Protein AF-A0A1K0JI24-F1 (afdb_monomer_lite)

Structure (mmCIF, N/CA/C/O backbone):
data_AF-A0A1K0JI24-F1
#
_entry.id   AF-A0A1K0JI24-F1
#
loop_
_atom_site.group_PDB
_atom_site.id
_atom_site.type_symbol
_atom_site.label_atom_id
_atom_site.label_alt_id
_atom_site.label_comp_id
_atom_site.label_asym_id
_atom_site.label_entity_id
_atom_site.label_seq_id
_atom_site.pdbx_PDB_ins_code
_atom_site.Cartn_x
_atom_site.Cartn_y
_atom_site.Cartn_z
_atom_site.occupancy
_atom_site.B_iso_or_equiv
_atom_site.auth_seq_id
_atom_site.auth_comp_id
_atom_site.auth_asym_id
_atom_site.auth_atom_id
_atom_site.pdbx_PDB_model_num
ATOM 1 N N . MET A 1 1 ? -5.108 -10.649 -10.078 1.00 51.78 1 MET A N 1
ATOM 2 C CA . MET A 1 1 ? -4.970 -9.473 -9.191 1.00 51.78 1 MET A CA 1
ATOM 3 C C . MET A 1 1 ? -5.661 -9.829 -7.886 1.00 51.78 1 MET A C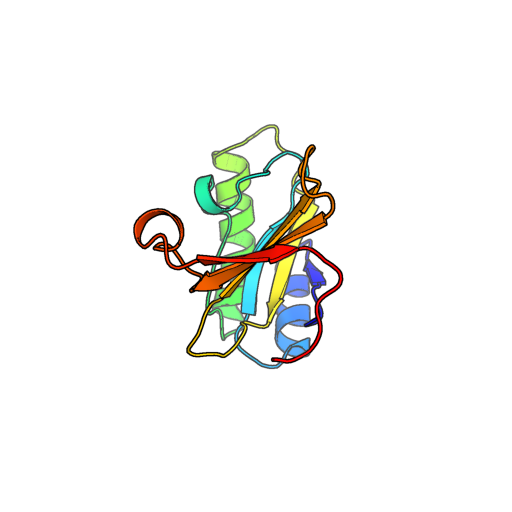 1
ATOM 5 O O . MET A 1 1 ? -6.774 -10.335 -7.959 1.00 51.78 1 MET A O 1
ATOM 9 N N . ALA A 1 2 ? -5.004 -9.686 -6.733 1.00 59.34 2 ALA A N 1
ATOM 10 C CA . ALA A 1 2 ? -5.661 -9.965 -5.455 1.00 59.34 2 ALA A CA 1
ATOM 11 C C . ALA A 1 2 ? -6.853 -8.997 -5.285 1.00 59.34 2 ALA A C 1
ATOM 13 O O . ALA A 1 2 ? -6.681 -7.813 -5.593 1.00 59.34 2 ALA A O 1
ATOM 14 N N . PRO A 1 3 ? -8.044 -9.471 -4.880 1.00 78.75 3 PRO A N 1
ATOM 15 C CA . PRO A 1 3 ? -9.230 -8.626 -4.803 1.00 78.75 3 PRO A CA 1
ATOM 16 C C . PRO A 1 3 ? -8.999 -7.464 -3.829 1.00 78.75 3 PRO A C 1
ATOM 18 O O . PRO A 1 3 ? -8.487 -7.655 -2.729 1.00 78.75 3 PRO A O 1
ATOM 21 N N . VAL A 1 4 ? -9.348 -6.257 -4.269 1.00 91.69 4 VAL A N 1
ATOM 22 C CA . VAL A 1 4 ? -9.302 -5.011 -3.491 1.00 91.69 4 VAL A CA 1
ATOM 23 C C . VAL A 1 4 ? -10.725 -4.575 -3.170 1.00 91.69 4 VAL A C 1
ATOM 25 O O . VAL A 1 4 ? -11.606 -4.699 -4.019 1.00 91.69 4 VAL A O 1
ATOM 28 N N . ALA A 1 5 ? -10.946 -4.052 -1.965 1.00 96.69 5 ALA A N 1
ATOM 29 C CA . ALA A 1 5 ? -12.241 -3.526 -1.538 1.00 96.69 5 ALA A CA 1
ATOM 30 C C . ALA A 1 5 ? -12.091 -2.110 -0.973 1.00 96.69 5 ALA A C 1
ATOM 32 O O . ALA A 1 5 ? -11.174 -1.854 -0.195 1.00 96.69 5 ALA A O 1
ATOM 33 N N . LEU A 1 6 ? -12.995 -1.202 -1.343 1.00 97.94 6 LEU A N 1
ATOM 34 C CA . LEU A 1 6 ? -13.109 0.119 -0.724 1.00 97.94 6 LEU A CA 1
ATOM 35 C C . LEU A 1 6 ? -14.032 0.024 0.494 1.00 97.94 6 LEU A C 1
ATOM 37 O O . LEU A 1 6 ? -15.174 -0.408 0.360 1.00 97.94 6 LEU A O 1
ATOM 41 N N . ALA A 1 7 ? -1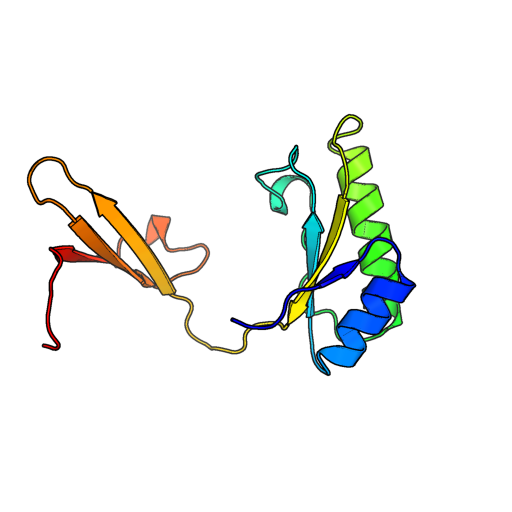3.545 0.463 1.650 1.00 98.25 7 ALA A N 1
ATOM 42 C CA . ALA A 1 7 ? -14.320 0.606 2.874 1.00 98.25 7 ALA A CA 1
ATOM 43 C C . ALA A 1 7 ? -14.514 2.088 3.210 1.00 98.25 7 ALA A C 1
ATOM 45 O O . ALA A 1 7 ? -13.561 2.867 3.184 1.00 98.25 7 ALA A O 1
ATOM 46 N N . ARG A 1 8 ? -15.740 2.472 3.566 1.00 98.25 8 ARG A N 1
ATOM 47 C CA . ARG A 1 8 ? -16.134 3.829 3.978 1.00 98.25 8 ARG A CA 1
ATOM 48 C C . ARG A 1 8 ? -16.248 3.984 5.492 1.00 98.25 8 ARG A C 1
ATOM 50 O O . ARG A 1 8 ? -16.332 5.106 5.983 1.00 98.25 8 ARG A O 1
ATOM 57 N N . HIS A 1 9 ? -16.227 2.881 6.237 1.00 98.12 9 HIS A N 1
ATOM 58 C CA . HIS A 1 9 ? -16.162 2.866 7.699 1.00 98.12 9 HIS A CA 1
ATOM 59 C C . HIS A 1 9 ? -15.468 1.601 8.231 1.00 98.12 9 HIS A C 1
ATOM 61 O O . HIS A 1 9 ? -15.190 0.656 7.492 1.00 98.12 9 HIS A O 1
ATOM 67 N N . GLY A 1 10 ? -15.194 1.575 9.541 1.00 97.88 10 GLY A N 1
ATOM 68 C CA . GLY A 1 10 ? -14.440 0.495 10.189 1.00 97.88 10 GLY A CA 1
ATOM 69 C C . GLY A 1 10 ? -15.058 -0.899 10.024 1.00 97.88 10 GLY A C 1
ATOM 70 O O . GLY A 1 10 ? -14.326 -1.850 9.771 1.00 97.88 10 GLY A O 1
ATOM 71 N N . ASP A 1 11 ? -16.387 -1.037 10.111 1.00 98.25 11 ASP A N 1
ATOM 72 C CA . ASP A 1 11 ? -17.052 -2.340 9.915 1.00 98.25 11 ASP A CA 1
ATOM 73 C C . ASP A 1 11 ? -16.922 -2.881 8.490 1.00 98.25 11 ASP A C 1
ATOM 75 O O . ASP A 1 11 ? -16.684 -4.075 8.318 1.00 98.25 11 ASP A O 1
ATOM 79 N N . GLU A 1 12 ? -17.015 -2.021 7.470 1.00 98.44 12 GLU A N 1
ATOM 80 C CA . GLU A 1 12 ? -16.759 -2.422 6.081 1.00 98.44 12 GLU A CA 1
ATOM 81 C C . GLU A 1 12 ? -15.309 -2.895 5.908 1.00 98.44 12 GLU A C 1
ATOM 83 O O . GLU A 1 12 ? -15.063 -3.904 5.246 1.00 98.44 12 GLU A O 1
ATOM 88 N N . ALA A 1 13 ? -14.349 -2.227 6.560 1.00 98.31 13 ALA A N 1
ATOM 89 C CA . ALA A 1 13 ? -12.946 -2.631 6.509 1.00 98.31 13 ALA A CA 1
ATOM 90 C C . ALA A 1 13 ? -12.720 -4.007 7.159 1.00 98.31 13 ALA A C 1
ATOM 92 O O . ALA A 1 13 ? -12.010 -4.850 6.608 1.00 98.31 13 ALA A O 1
ATOM 93 N N . VAL A 1 14 ? -13.364 -4.263 8.303 1.00 98.44 14 VAL A N 1
ATOM 94 C CA . VAL A 1 14 ? -13.325 -5.563 8.990 1.00 98.44 14 VAL A CA 1
ATOM 95 C C . VAL A 1 14 ? -13.989 -6.654 8.149 1.00 98.44 14 VAL A C 1
ATOM 97 O O . VAL A 1 14 ? -13.443 -7.751 8.037 1.00 98.44 14 VAL A O 1
ATOM 100 N N . ALA A 1 15 ? -15.137 -6.371 7.530 1.00 97.88 15 ALA A N 1
ATOM 101 C CA . ALA A 1 15 ? -15.819 -7.319 6.652 1.00 97.88 15 ALA A CA 1
ATOM 102 C C . ALA A 1 15 ? -14.948 -7.693 5.441 1.00 97.88 15 ALA A C 1
ATOM 104 O O . ALA A 1 15 ? -14.799 -8.877 5.134 1.00 97.88 15 ALA A O 1
ATOM 105 N N . ALA A 1 16 ? -14.308 -6.705 4.809 1.00 97.38 16 ALA A N 1
ATOM 106 C CA . ALA A 1 16 ? -13.367 -6.931 3.718 1.00 97.38 16 ALA A CA 1
ATOM 107 C C . ALA A 1 16 ? -12.149 -7.756 4.166 1.00 97.38 16 ALA A C 1
ATOM 109 O O . ALA A 1 16 ? -11.768 -8.706 3.486 1.00 97.38 16 ALA A O 1
ATOM 110 N N . TRP A 1 17 ? -11.567 -7.454 5.331 1.00 97.44 17 TRP A N 1
ATOM 111 C CA . TRP A 1 17 ? -10.463 -8.237 5.894 1.00 97.44 17 TRP A CA 1
ATOM 112 C C . TRP A 1 17 ? -10.853 -9.702 6.153 1.00 97.44 17 TRP A C 1
ATOM 114 O O . TRP A 1 17 ? -10.122 -10.613 5.760 1.00 97.44 17 TRP A O 1
ATOM 124 N N . ARG A 1 18 ? -12.031 -9.950 6.740 1.00 96.88 18 ARG A N 1
ATOM 125 C CA . ARG A 1 18 ? -12.545 -11.314 6.954 1.00 96.88 18 ARG A CA 1
ATOM 126 C C . ARG A 1 18 ? -12.731 -12.071 5.638 1.00 96.88 18 ARG A C 1
ATOM 128 O O . ARG A 1 18 ? -12.414 -13.253 5.584 1.00 96.88 18 ARG A O 1
ATOM 135 N N . ALA A 1 19 ? -13.195 -11.395 4.585 1.00 95.88 19 ALA A N 1
ATOM 136 C CA . ALA A 1 19 ? -13.331 -11.989 3.255 1.00 95.88 19 ALA A CA 1
ATOM 137 C C . ALA A 1 19 ? -11.975 -12.339 2.614 1.00 95.88 19 ALA A C 1
ATOM 139 O O . ALA A 1 19 ? -11.891 -13.298 1.851 1.00 95.88 19 ALA A O 1
ATOM 140 N N . VAL A 1 20 ? -10.912 -11.593 2.937 1.00 94.44 20 VAL A N 1
ATOM 141 C CA . VAL A 1 20 ? -9.538 -11.924 2.526 1.00 94.44 20 VAL A CA 1
ATOM 142 C C . VAL A 1 20 ? -9.003 -13.156 3.266 1.00 94.44 20 VAL A C 1
ATOM 144 O O . VAL A 1 20 ? -8.301 -13.964 2.662 1.00 94.44 20 VAL A O 1
ATOM 147 N N . GLY A 1 21 ? -9.313 -13.308 4.557 1.00 93.56 21 GLY A N 1
ATOM 148 C CA . GLY A 1 21 ? -8.905 -14.476 5.349 1.00 93.56 21 GLY A CA 1
ATOM 149 C C . GLY A 1 21 ? -7.415 -14.514 5.721 1.00 93.56 21 GLY A C 1
ATOM 150 O O . GLY A 1 21 ? -6.880 -15.579 6.017 1.00 93.56 21 GLY A O 1
ATOM 151 N N . GLY A 1 22 ? -6.728 -13.369 5.705 1.00 93.38 22 GLY A N 1
ATOM 152 C CA . GLY A 1 22 ? -5.297 -13.271 6.003 1.00 93.38 22 GLY A CA 1
ATOM 153 C C . GLY A 1 22 ? -4.839 -11.833 6.266 1.00 93.38 22 GLY A C 1
ATOM 154 O O . GLY A 1 22 ? -5.675 -10.931 6.360 1.00 93.38 22 GLY A O 1
ATOM 155 N N . PRO A 1 23 ? -3.521 -11.591 6.403 1.00 95.62 23 PRO A N 1
ATOM 156 C CA . PRO A 1 23 ? -2.992 -10.251 6.622 1.00 95.62 23 PRO A CA 1
ATOM 157 C C . PRO A 1 23 ? -3.331 -9.304 5.468 1.00 95.62 23 PRO A C 1
ATOM 159 O O . PRO A 1 23 ? -3.208 -9.666 4.295 1.00 95.62 23 PRO A O 1
ATOM 162 N N . VAL A 1 24 ? -3.702 -8.070 5.799 1.00 97.25 24 VAL A N 1
ATOM 163 C CA . VAL A 1 24 ? -4.056 -7.025 4.831 1.00 97.25 24 VAL A CA 1
ATOM 164 C C . VAL A 1 24 ? -3.183 -5.785 4.978 1.00 97.25 24 VAL A C 1
ATOM 166 O O . VAL A 1 24 ? -2.535 -5.548 6.000 1.00 97.25 24 VAL A O 1
ATOM 169 N N . VAL A 1 25 ? -3.175 -4.989 3.917 1.00 97.25 25 VAL A N 1
ATOM 170 C CA . VAL A 1 25 ? -2.749 -3.595 3.912 1.00 97.25 25 VAL A CA 1
ATOM 171 C C . VAL A 1 25 ? -3.988 -2.709 3.819 1.00 97.25 25 VAL A C 1
ATOM 173 O O . VAL A 1 25 ? -4.920 -3.006 3.069 1.00 97.25 25 VAL A O 1
ATOM 176 N N . LEU A 1 26 ? -3.973 -1.613 4.571 1.00 98.19 26 LEU A N 1
ATOM 177 C CA . LEU A 1 26 ? -4.937 -0.527 4.468 1.00 98.19 26 LEU A CA 1
ATOM 178 C C . LEU A 1 26 ? -4.268 0.678 3.805 1.00 98.19 26 LEU A C 1
ATOM 180 O O . LEU A 1 26 ? -3.162 1.062 4.195 1.00 98.19 26 LEU A O 1
ATOM 184 N N . LYS A 1 27 ? -4.917 1.274 2.803 1.00 98.06 27 LYS A N 1
ATOM 185 C CA . LYS A 1 27 ? -4.407 2.445 2.070 1.00 98.06 27 LYS A CA 1
ATOM 186 C C . LYS A 1 27 ? -5.500 3.499 1.961 1.00 98.06 27 LYS A C 1
ATOM 188 O O . LYS A 1 27 ? -6.611 3.158 1.577 1.00 98.06 27 LYS A O 1
ATOM 193 N N . ILE A 1 28 ? -5.201 4.757 2.270 1.00 98.06 28 ILE A N 1
ATOM 194 C CA . ILE A 1 28 ? -6.147 5.858 2.061 1.00 98.06 28 ILE A CA 1
ATOM 195 C C . ILE A 1 28 ? -6.514 5.954 0.576 1.00 98.06 28 ILE A C 1
ATOM 197 O O . ILE A 1 28 ? -5.628 5.868 -0.279 1.00 98.06 28 ILE A O 1
ATOM 201 N N . GLU A 1 29 ? -7.801 6.135 0.284 1.00 97.62 29 GLU A N 1
ATOM 202 C CA . GLU A 1 29 ? -8.298 6.406 -1.063 1.00 97.62 29 GLU A CA 1
ATOM 203 C C . GLU A 1 29 ? -8.772 7.853 -1.166 1.00 97.62 29 GLU A C 1
ATOM 205 O O . GLU A 1 29 ? -9.644 8.303 -0.417 1.00 97.62 29 GLU A O 1
ATOM 210 N N . SER A 1 30 ? -8.149 8.598 -2.074 1.00 97.25 30 SER A N 1
ATOM 211 C CA . SER A 1 30 ? -8.483 9.991 -2.336 1.00 97.25 30 SER A CA 1
ATOM 212 C C . SER A 1 30 ? -7.912 10.418 -3.689 1.00 97.25 30 SER A C 1
ATOM 214 O O . SER A 1 30 ? -6.705 10.256 -3.907 1.00 97.25 30 SER A O 1
ATOM 216 N N . PRO A 1 31 ? -8.719 11.047 -4.562 1.00 95.62 31 PRO A N 1
ATOM 217 C CA . PRO A 1 31 ? -8.224 11.642 -5.802 1.00 95.62 31 PRO A CA 1
ATOM 218 C C . PRO A 1 31 ? -7.253 12.812 -5.568 1.00 95.62 31 PRO A C 1
ATOM 220 O O . PRO A 1 31 ? -6.496 13.158 -6.470 1.00 95.62 31 PRO A O 1
ATOM 223 N N . ASP A 1 32 ? -7.247 13.417 -4.374 1.00 96.19 32 ASP A N 1
ATOM 224 C CA . ASP A 1 32 ? -6.413 14.584 -4.051 1.00 96.19 32 ASP A CA 1
ATOM 225 C C . ASP A 1 32 ? -5.085 14.207 -3.352 1.00 96.19 32 ASP A C 1
ATOM 227 O O . ASP A 1 32 ? -4.249 15.081 -3.079 1.00 96.19 32 ASP A O 1
ATOM 231 N N . ILE A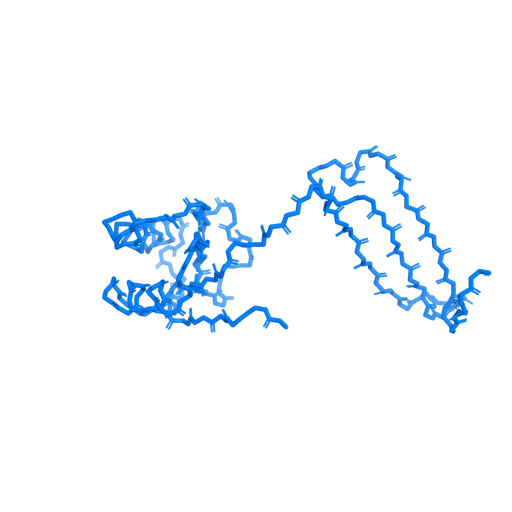 1 33 ? -4.876 12.913 -3.060 1.00 93.94 33 ILE A N 1
ATOM 232 C CA . ILE A 1 33 ? -3.691 12.366 -2.378 1.00 93.94 33 ILE A CA 1
ATOM 233 C C . ILE A 1 33 ? -3.012 11.314 -3.271 1.00 93.94 33 ILE A C 1
ATOM 235 O O . ILE A 1 33 ? -3.222 10.105 -3.145 1.00 93.94 33 ILE A O 1
ATOM 239 N N . THR A 1 34 ? -2.127 11.779 -4.154 1.00 90.81 34 THR A N 1
ATOM 240 C CA . THR A 1 34 ? -1.343 10.907 -5.045 1.00 90.81 34 THR A CA 1
ATOM 241 C C . THR A 1 34 ? -0.295 10.096 -4.272 1.00 90.81 34 THR A C 1
ATOM 243 O O . THR A 1 34 ? -0.228 8.871 -4.401 1.00 90.81 34 THR A O 1
ATOM 246 N N . HIS A 1 35 ? 0.482 10.754 -3.405 1.00 89.50 35 HIS A N 1
ATOM 247 C CA . HIS A 1 35 ? 1.561 10.141 -2.622 1.00 89.50 35 HIS A CA 1
ATOM 248 C C . HIS A 1 35 ? 1.083 9.729 -1.222 1.00 89.50 35 HIS A C 1
ATOM 250 O O . HIS A 1 35 ? 1.353 10.377 -0.214 1.00 89.50 35 HIS A O 1
ATOM 256 N N . LYS A 1 36 ? 0.360 8.606 -1.152 1.00 91.44 36 LYS A N 1
ATOM 257 C CA . LYS A 1 36 ? -0.270 8.085 0.080 1.00 91.44 36 LYS A CA 1
ATOM 258 C C . LYS A 1 36 ? 0.702 7.935 1.260 1.00 91.44 36 LYS A C 1
ATOM 260 O O . LYS A 1 36 ? 0.326 8.193 2.399 1.00 91.44 36 LYS A O 1
ATOM 265 N N . THR A 1 37 ? 1.943 7.519 1.008 1.00 90.06 37 THR A N 1
ATOM 266 C CA . THR A 1 37 ? 2.954 7.315 2.060 1.00 90.06 37 THR A CA 1
ATOM 267 C C . THR A 1 37 ? 3.326 8.616 2.773 1.00 90.06 37 THR A C 1
ATOM 269 O O . THR A 1 37 ? 3.517 8.597 3.985 1.00 90.06 37 THR A O 1
ATOM 272 N N . GLU A 1 38 ? 3.362 9.747 2.063 1.00 88.38 38 GLU A N 1
ATOM 273 C CA . GLU A 1 38 ? 3.763 11.050 2.621 1.00 88.38 38 GLU A CA 1
ATOM 274 C C . GLU A 1 38 ? 2.790 11.557 3.689 1.00 88.38 38 GLU A C 1
ATOM 276 O O . GLU A 1 38 ? 3.197 12.213 4.643 1.00 88.38 38 GLU A O 1
ATOM 281 N N . VAL A 1 39 ? 1.510 11.192 3.582 1.00 92.75 39 VAL A N 1
ATOM 282 C CA . VAL A 1 39 ? 0.486 11.525 4.587 1.00 92.75 39 VAL A CA 1
ATOM 283 C C . VAL A 1 39 ? 0.334 10.442 5.662 1.00 92.75 39 VAL A C 1
ATOM 285 O O . VAL A 1 39 ? -0.628 10.446 6.426 1.00 92.75 39 VAL A O 1
ATOM 288 N N . GLY A 1 40 ? 1.238 9.455 5.704 1.00 94.56 40 GLY A N 1
ATOM 289 C CA . GLY A 1 40 ? 1.096 8.281 6.571 1.00 94.56 40 GLY A CA 1
ATOM 290 C C . GLY A 1 40 ? -0.146 7.443 6.241 1.00 94.56 40 GLY A C 1
ATOM 291 O O . GLY A 1 40 ? -0.693 6.777 7.125 1.00 94.56 40 GLY A O 1
ATOM 292 N N . GLY A 1 41 ? -0.588 7.504 4.979 1.00 96.56 41 GLY A N 1
ATOM 293 C CA . GLY A 1 41 ? -1.822 6.951 4.426 1.00 96.56 41 GL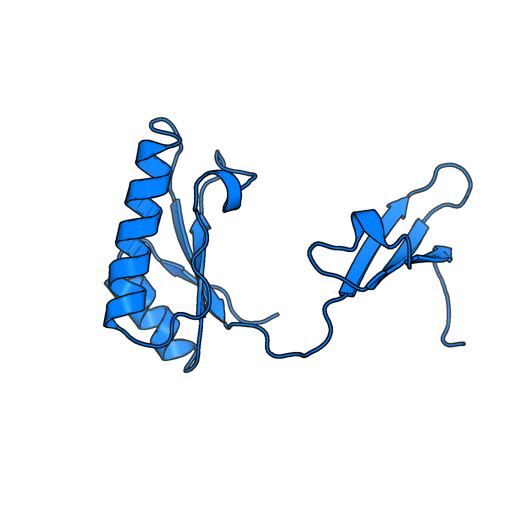Y A CA 1
ATOM 294 C C . GLY A 1 41 ? -1.781 5.452 4.127 1.00 96.56 41 GLY A C 1
ATOM 295 O O . GLY A 1 41 ? -2.627 4.963 3.383 1.00 96.56 41 GLY A O 1
ATOM 296 N N . VAL A 1 42 ? -0.788 4.723 4.643 1.00 97.62 42 VAL A N 1
ATOM 297 C CA . VAL A 1 42 ? -0.610 3.282 4.425 1.00 97.62 42 VAL A CA 1
ATOM 298 C C . VAL A 1 42 ? -0.303 2.600 5.757 1.00 97.62 42 VAL A C 1
ATOM 300 O O . VAL A 1 42 ? 0.608 3.014 6.472 1.00 97.62 42 VAL A O 1
ATOM 303 N N . LEU A 1 43 ? -1.036 1.533 6.076 1.00 97.62 43 LEU A N 1
ATOM 304 C CA . LEU A 1 43 ? -0.757 0.631 7.194 1.00 97.62 43 LEU A CA 1
ATOM 305 C C . LEU A 1 43 ? -0.609 -0.789 6.651 1.00 97.62 43 LEU A C 1
ATOM 307 O O . LEU A 1 43 ? -1.498 -1.287 5.967 1.00 97.62 43 LEU A O 1
ATOM 311 N N . LEU A 1 44 ? 0.512 -1.439 6.950 1.00 96.00 44 LEU A N 1
ATOM 312 C CA . LEU A 1 44 ? 0.842 -2.780 6.462 1.00 96.00 44 LEU A CA 1
ATOM 313 C C . LEU A 1 44 ? 0.618 -3.832 7.554 1.00 96.00 44 LEU A C 1
ATOM 315 O O . LEU A 1 44 ? 0.660 -3.510 8.740 1.00 96.00 44 LEU A O 1
ATOM 319 N N . LYS A 1 45 ? 0.507 -5.102 7.144 1.00 95.31 45 LYS A N 1
ATOM 320 C CA . LYS A 1 45 ? 0.548 -6.280 8.032 1.00 95.31 45 LYS A CA 1
ATOM 321 C C . LYS A 1 45 ? -0.536 -6.290 9.126 1.00 95.31 45 LYS A C 1
ATOM 323 O O . LYS A 1 45 ? -0.281 -6.792 10.216 1.00 95.31 45 LYS A O 1
ATOM 328 N N . LEU A 1 46 ? -1.739 -5.783 8.842 1.00 97.50 46 LEU A N 1
ATOM 329 C CA . LEU A 1 46 ? -2.861 -5.878 9.784 1.00 97.50 46 LEU A CA 1
ATOM 330 C C . LEU A 1 46 ? -3.472 -7.274 9.720 1.00 97.50 46 LEU A C 1
ATOM 332 O O . LEU A 1 46 ? -3.775 -7.768 8.634 1.00 97.50 46 LEU A O 1
ATOM 336 N N . ASN A 1 47 ? -3.612 -7.922 10.871 1.00 96.56 47 ASN A N 1
ATOM 337 C CA . ASN A 1 47 ? -3.926 -9.347 10.964 1.00 96.56 47 ASN A CA 1
ATOM 338 C C . ASN A 1 47 ? -5.002 -9.684 12.006 1.00 96.56 47 ASN A C 1
ATOM 340 O O . ASN A 1 47 ? -5.249 -10.864 12.245 1.00 96.56 47 ASN A O 1
ATOM 344 N N . ASP A 1 48 ? -5.655 -8.683 12.590 1.00 97.94 48 ASP A N 1
ATOM 345 C CA . ASP A 1 48 ? -6.774 -8.868 13.505 1.00 97.94 48 ASP A CA 1
ATOM 346 C C . ASP A 1 48 ? -7.824 -7.763 13.338 1.00 97.94 48 ASP A C 1
ATOM 348 O O . ASP A 1 48 ? -7.579 -6.690 12.786 1.00 97.94 48 ASP A O 1
ATOM 352 N N . GLU A 1 49 ? -9.027 -8.035 13.831 1.00 98.19 49 GLU A N 1
ATOM 353 C CA . GLU A 1 49 ? -10.165 -7.132 13.701 1.00 98.19 49 GLU A CA 1
ATOM 354 C C . GLU A 1 49 ? -9.939 -5.769 14.366 1.00 98.19 49 GLU A C 1
ATOM 356 O O . GLU A 1 49 ? -10.310 -4.738 13.798 1.00 98.19 49 GLU A O 1
ATOM 361 N N . ALA A 1 50 ? -9.356 -5.754 15.567 1.00 98.19 50 ALA A N 1
ATOM 362 C CA . ALA A 1 50 ? -9.178 -4.527 16.329 1.00 98.19 50 ALA A CA 1
ATOM 363 C C . ALA A 1 50 ? -8.173 -3.609 15.627 1.00 98.19 50 ALA A C 1
ATOM 365 O O . ALA A 1 50 ? -8.441 -2.414 15.470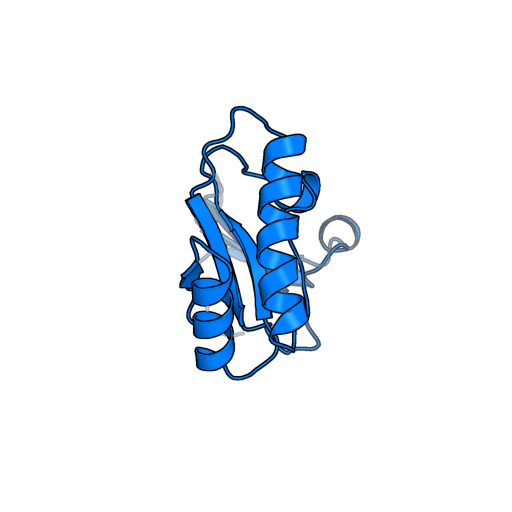 1.00 98.19 50 ALA A O 1
ATOM 366 N N . THR A 1 51 ? -7.062 -4.163 15.132 1.00 98.12 51 THR A N 1
ATOM 367 C CA . THR A 1 51 ? -6.069 -3.395 14.375 1.00 98.12 51 THR A CA 1
ATOM 368 C C . THR A 1 51 ? -6.612 -2.914 13.037 1.00 98.12 51 THR A C 1
ATOM 370 O O . THR A 1 51 ? -6.366 -1.763 12.686 1.00 98.12 51 THR A O 1
ATOM 373 N N . VAL A 1 52 ? -7.412 -3.707 12.316 1.00 98.50 52 VAL A N 1
ATOM 374 C CA . VAL A 1 52 ? -8.057 -3.268 11.063 1.00 98.50 52 VAL A CA 1
ATOM 375 C C . VAL A 1 52 ? -9.026 -2.110 11.307 1.00 98.50 52 VAL A C 1
ATOM 377 O O . VAL A 1 52 ? -8.953 -1.081 10.630 1.00 98.50 52 VAL A O 1
ATOM 380 N N . ARG A 1 53 ? -9.901 -2.232 12.310 1.00 98.56 53 ARG A N 1
ATOM 381 C CA . ARG A 1 53 ? -10.877 -1.194 12.668 1.00 98.56 53 ARG A CA 1
ATOM 382 C C . ARG A 1 53 ? -10.196 0.101 13.108 1.00 98.56 53 ARG A C 1
ATOM 384 O O . ARG A 1 53 ? -10.542 1.179 12.624 1.00 98.56 53 ARG A O 1
ATOM 391 N N . GLN A 1 54 ? -9.210 -0.002 13.995 1.00 98.50 54 GLN A N 1
ATOM 392 C CA . GLN A 1 54 ? -8.433 1.149 14.450 1.00 98.50 54 GLN A CA 1
ATOM 393 C C . GLN A 1 54 ? -7.594 1.744 13.314 1.00 98.50 54 GLN A C 1
ATOM 395 O O . GLN A 1 54 ? -7.438 2.964 13.218 1.00 98.50 54 GLN A O 1
ATOM 400 N N . GLY A 1 55 ? -7.070 0.894 12.432 1.00 98.44 55 GLY A N 1
ATOM 401 C CA . GLY A 1 55 ? -6.302 1.283 11.260 1.00 98.44 55 GLY A CA 1
ATOM 402 C C . GLY A 1 55 ? -7.115 2.146 10.301 1.00 98.44 55 GLY A C 1
ATOM 403 O O . GLY A 1 55 ? -6.618 3.181 9.861 1.00 98.44 55 GLY A O 1
ATOM 404 N N . PHE A 1 56 ? -8.383 1.794 10.061 1.00 98.69 56 PHE A N 1
ATOM 405 C CA . PHE A 1 56 ? -9.310 2.628 9.291 1.00 98.69 56 PHE A CA 1
ATOM 406 C C . PHE A 1 56 ? -9.406 4.048 9.873 1.00 98.69 56 PHE A C 1
ATOM 408 O O . PHE A 1 56 ? -9.135 5.027 9.177 1.00 98.69 56 PHE A O 1
ATOM 415 N N . ALA A 1 57 ? -9.735 4.162 11.165 1.00 98.38 57 ALA A N 1
ATOM 416 C CA . ALA A 1 57 ? -9.896 5.459 11.827 1.00 98.38 57 ALA A CA 1
ATOM 417 C C . ALA A 1 57 ? -8.597 6.280 11.800 1.00 98.38 57 ALA A C 1
ATOM 419 O O . ALA A 1 57 ? -8.611 7.476 11.511 1.00 98.38 57 ALA A O 1
ATOM 420 N N . THR A 1 58 ? -7.466 5.611 12.029 1.00 98.44 58 THR A N 1
ATOM 421 C CA . THR A 1 58 ? -6.133 6.223 12.006 1.00 98.44 58 THR A CA 1
ATOM 422 C C . THR A 1 58 ? -5.809 6.814 10.635 1.00 98.44 58 THR A C 1
ATOM 424 O O . THR A 1 58 ? -5.308 7.935 10.557 1.00 98.44 58 THR A O 1
ATOM 427 N N . LEU A 1 59 ? -6.097 6.094 9.546 1.00 98.38 59 LEU A N 1
ATOM 428 C CA . LEU A 1 59 ? -5.834 6.580 8.190 1.00 98.38 59 LEU A CA 1
ATOM 429 C C . LEU A 1 59 ? -6.702 7.787 7.831 1.00 98.38 59 LEU A C 1
ATOM 431 O O . LEU A 1 59 ? -6.171 8.771 7.318 1.00 98.38 59 LEU A O 1
ATOM 435 N N . MET A 1 60 ? -7.997 7.744 8.155 1.00 98.25 60 MET A N 1
ATOM 436 C CA . MET A 1 60 ? -8.903 8.875 7.930 1.00 98.25 60 MET A CA 1
ATOM 437 C C . MET A 1 60 ? -8.448 10.119 8.704 1.00 98.25 60 MET A C 1
ATOM 439 O O . MET A 1 60 ? -8.386 11.208 8.138 1.00 98.25 60 MET A O 1
ATOM 443 N N . GLN A 1 61 ? -8.052 9.953 9.972 1.00 97.94 61 GLN A N 1
ATOM 444 C CA . GLN A 1 61 ? -7.544 11.047 10.800 1.00 97.94 61 GLN A CA 1
ATOM 445 C C . GLN A 1 61 ? -6.247 11.643 10.235 1.00 97.94 61 GLN A C 1
ATOM 447 O O . GLN A 1 61 ? -6.125 12.863 10.137 1.00 97.94 61 GLN A O 1
ATOM 452 N N . ARG A 1 62 ? -5.273 10.803 9.859 1.00 97.94 62 ARG A N 1
ATOM 453 C CA . ARG A 1 62 ? -3.992 11.262 9.296 1.00 97.94 62 ARG A CA 1
ATOM 454 C C . ARG A 1 62 ? -4.187 12.019 7.989 1.00 97.94 62 ARG A C 1
ATOM 456 O O . ARG A 1 62 ? -3.611 13.090 7.821 1.00 97.94 62 ARG A O 1
ATOM 463 N N . ALA A 1 63 ? -5.020 11.490 7.097 1.00 96.88 63 ALA A N 1
ATOM 464 C CA . ALA A 1 63 ? -5.304 12.119 5.817 1.00 96.88 63 ALA A CA 1
ATOM 465 C C . ALA A 1 63 ? -6.000 13.476 5.993 1.00 96.88 63 ALA A C 1
ATOM 467 O O . ALA A 1 63 ? -5.556 14.457 5.402 1.00 96.88 63 ALA A O 1
ATOM 468 N N . ALA A 1 64 ? -7.013 13.557 6.862 1.00 96.56 64 ALA A N 1
ATOM 469 C CA . ALA A 1 64 ? -7.707 14.810 7.159 1.00 96.56 64 ALA A CA 1
ATOM 470 C C . ALA A 1 64 ? -6.789 15.853 7.820 1.00 96.56 64 ALA A C 1
ATOM 472 O O . ALA A 1 64 ? -6.885 17.036 7.514 1.00 96.56 64 ALA A O 1
ATOM 473 N N . ALA A 1 65 ? -5.871 15.434 8.696 1.00 97.00 65 ALA A N 1
ATOM 474 C CA . ALA A 1 65 ? -4.911 16.343 9.321 1.00 97.00 65 ALA A CA 1
ATOM 475 C C . ALA A 1 65 ? -3.851 16.852 8.329 1.00 97.00 65 ALA A C 1
ATOM 477 O O . ALA A 1 65 ? -3.507 18.031 8.343 1.00 97.00 65 ALA A O 1
ATOM 478 N N . ALA A 1 66 ? -3.331 15.974 7.468 1.00 96.25 66 ALA A N 1
ATOM 479 C CA . ALA A 1 66 ? -2.293 16.327 6.501 1.00 96.25 66 ALA A CA 1
ATOM 480 C C . ALA A 1 66 ? -2.838 17.125 5.306 1.00 96.25 66 ALA A C 1
ATOM 482 O O . ALA A 1 66 ? -2.135 17.968 4.749 1.00 96.25 66 ALA A O 1
ATOM 483 N N . ARG A 1 67 ? -4.078 16.846 4.882 1.00 95.19 67 ARG A N 1
ATOM 484 C CA . ARG A 1 67 ? -4.742 17.487 3.739 1.00 95.19 67 ARG A CA 1
ATOM 485 C C . ARG A 1 67 ? -6.220 17.759 4.067 1.00 95.19 67 ARG A C 1
ATOM 487 O O . ARG A 1 67 ? -7.085 17.023 3.599 1.00 95.19 67 ARG A O 1
ATOM 494 N N . PRO A 1 68 ? -6.527 18.831 4.820 1.00 94.62 68 PRO A N 1
ATOM 495 C CA . PRO A 1 68 ? -7.892 19.128 5.276 1.00 94.62 68 PRO A CA 1
ATOM 496 C C . PRO A 1 68 ? -8.919 19.325 4.156 1.00 94.62 68 PRO A C 1
ATOM 498 O O . PRO A 1 68 ? -10.097 19.046 4.349 1.00 94.62 68 PRO A O 1
ATOM 501 N N . GLU A 1 69 ? -8.475 19.784 2.984 1.00 95.88 69 GLU A N 1
ATOM 502 C CA . GLU A 1 69 ? -9.342 20.003 1.818 1.00 95.88 69 GLU A CA 1
ATOM 503 C C . GLU A 1 69 ? -9.422 18.794 0.872 1.00 95.88 69 GLU A C 1
ATOM 505 O O . GLU A 1 69 ? -10.093 18.857 -0.158 1.00 95.88 69 GLU A O 1
ATOM 510 N N . ALA A 1 70 ? -8.737 17.686 1.182 1.00 95.81 70 ALA A N 1
ATOM 511 C CA . ALA A 1 70 ? -8.788 16.496 0.343 1.00 95.81 70 ALA A CA 1
ATOM 512 C C . ALA A 1 70 ? -10.147 15.795 0.454 1.00 95.81 70 ALA A C 1
ATOM 514 O O . ALA A 1 70 ? -10.658 15.532 1.544 1.00 95.81 70 ALA A O 1
ATOM 515 N N . ARG A 1 71 ? -10.700 15.397 -0.692 1.00 97.12 71 ARG A N 1
ATOM 516 C CA . ARG A 1 71 ? -11.851 14.499 -0.770 1.00 97.12 71 ARG A CA 1
ATOM 517 C C . ARG A 1 71 ? -11.393 13.094 -0.401 1.00 97.12 71 ARG A C 1
ATOM 519 O O . ARG A 1 71 ? -10.666 12.463 -1.165 1.00 97.12 71 ARG A O 1
ATOM 526 N N . LEU A 1 72 ? -11.787 12.611 0.772 1.00 97.31 72 LEU A N 1
ATOM 527 C CA . LEU A 1 72 ? -11.482 11.253 1.223 1.00 97.31 72 LEU A CA 1
ATOM 528 C C . LEU A 1 72 ? -12.629 10.318 0.830 1.00 97.31 72 LEU A C 1
ATOM 530 O O . LEU A 1 72 ? -13.756 10.499 1.286 1.00 97.31 72 LEU A O 1
ATOM 534 N N . GLU A 1 73 ? -12.347 9.320 -0.005 1.00 97.62 73 GLU A N 1
ATOM 535 C CA . GLU A 1 73 ? -13.357 8.351 -0.458 1.00 97.62 73 GLU A CA 1
ATOM 536 C C . GLU A 1 73 ? -13.462 7.137 0.475 1.00 97.62 73 GLU A C 1
ATOM 538 O O . GLU A 1 73 ? -14.476 6.435 0.477 1.00 97.62 73 GLU A O 1
ATOM 543 N N . GLY A 1 74 ? -12.429 6.910 1.291 1.00 97.69 74 GLY A N 1
ATOM 544 C CA . GLY A 1 74 ? -12.369 5.845 2.282 1.00 97.69 74 GLY A CA 1
ATOM 545 C C . GLY A 1 74 ? -10.985 5.212 2.353 1.00 97.69 74 GLY A C 1
ATOM 546 O O . GLY A 1 74 ? -9.961 5.877 2.188 1.00 97.69 74 GLY A O 1
ATOM 547 N N . VAL A 1 75 ? -10.954 3.907 2.610 1.00 98.50 75 VAL A N 1
ATOM 548 C CA . VAL A 1 75 ? -9.730 3.115 2.742 1.00 98.50 75 VAL A CA 1
ATOM 549 C C . VAL A 1 75 ? -9.838 1.856 1.889 1.00 98.50 75 VAL A C 1
ATOM 551 O O . VAL A 1 75 ? -10.793 1.093 2.011 1.00 98.50 75 VAL A O 1
ATOM 554 N N . ILE A 1 76 ? -8.832 1.607 1.053 1.00 98.12 76 ILE A N 1
ATOM 555 C CA . ILE A 1 76 ? -8.668 0.344 0.336 1.00 98.12 76 ILE A CA 1
ATOM 556 C C . ILE A 1 76 ? -8.138 -0.720 1.293 1.00 98.12 76 ILE A C 1
ATOM 558 O O . ILE A 1 76 ? -7.072 -0.553 1.888 1.00 98.12 76 ILE A O 1
ATOM 562 N N . VAL A 1 77 ? -8.855 -1.837 1.374 1.00 98.12 77 VAL A N 1
ATOM 563 C CA . VAL A 1 77 ? -8.421 -3.083 2.002 1.00 98.12 77 VAL A CA 1
ATOM 564 C C . VAL A 1 77 ? -7.909 -4.017 0.915 1.00 98.12 77 VAL A C 1
ATOM 566 O O . VAL A 1 77 ? -8.609 -4.301 -0.059 1.00 98.12 77 VAL A O 1
ATOM 569 N N . GLN A 1 78 ? -6.677 -4.491 1.070 1.00 97.00 78 GLN A N 1
ATOM 570 C CA . GLN A 1 78 ? -6.035 -5.366 0.094 1.00 97.00 78 GLN A CA 1
ATOM 571 C C . GLN A 1 78 ? -5.258 -6.486 0.795 1.00 97.00 78 GLN A C 1
ATOM 573 O O . GLN A 1 78 ? -4.600 -6.213 1.800 1.00 97.00 78 GLN A O 1
ATOM 578 N N . PRO A 1 79 ? -5.262 -7.725 0.271 1.00 95.56 79 PRO A N 1
ATOM 579 C CA . PRO A 1 79 ? -4.396 -8.791 0.766 1.00 95.56 79 PRO A CA 1
ATOM 580 C C . PRO A 1 79 ? -2.919 -8.392 0.718 1.00 95.56 79 PRO A C 1
ATOM 582 O O . PRO A 1 79 ? -2.460 -7.797 -0.260 1.00 95.56 79 PRO A O 1
ATOM 585 N N . MET A 1 80 ? -2.159 -8.753 1.751 1.00 93.50 80 MET A N 1
ATOM 586 C CA . MET A 1 80 ? -0.702 -8.654 1.707 1.00 93.50 80 MET A CA 1
ATOM 587 C C . MET A 1 80 ? -0.153 -9.668 0.704 1.00 93.50 80 MET A C 1
ATOM 589 O O . MET A 1 80 ? -0.426 -10.864 0.803 1.00 93.50 80 MET A O 1
ATOM 593 N N . ALA A 1 81 ? 0.652 -9.198 -0.247 1.00 88.06 81 ALA A N 1
ATOM 594 C CA . ALA A 1 81 ? 1.420 -10.094 -1.097 1.00 88.06 81 ALA A CA 1
ATOM 595 C C . ALA A 1 81 ? 2.455 -10.850 -0.248 1.00 88.06 81 ALA A C 1
ATOM 597 O O . ALA A 1 81 ? 3.110 -10.264 0.616 1.00 88.06 81 ALA A O 1
ATOM 598 N N . ALA A 1 82 ? 2.595 -12.148 -0.506 1.00 79.56 82 ALA A N 1
ATOM 599 C CA . ALA A 1 82 ? 3.652 -12.978 0.054 1.00 79.56 82 ALA A CA 1
ATOM 600 C C . ALA A 1 82 ? 4.764 -13.151 -0.988 1.00 79.56 82 ALA A C 1
ATOM 602 O O . ALA A 1 82 ? 4.485 -13.317 -2.175 1.00 79.56 82 ALA A O 1
ATOM 603 N N . GLY A 1 83 ? 6.020 -13.121 -0.552 1.00 78.31 83 GLY A N 1
ATOM 604 C CA . GLY A 1 83 ? 7.174 -13.277 -1.431 1.00 78.31 83 GLY A CA 1
ATOM 605 C C . GLY A 1 83 ? 8.457 -12.786 -0.772 1.00 78.31 83 GLY A C 1
ATOM 606 O O . GLY A 1 83 ? 8.414 -12.011 0.179 1.00 78.31 83 GLY A O 1
ATOM 607 N N . GLN A 1 84 ? 9.594 -13.273 -1.267 1.00 74.81 84 GLN A N 1
ATOM 608 C CA . GLN A 1 84 ? 10.931 -12.840 -0.831 1.00 74.81 84 GLN A CA 1
ATOM 609 C C . GLN A 1 84 ? 11.575 -11.868 -1.827 1.00 74.81 84 GLN A C 1
ATOM 611 O O . GLN A 1 84 ? 12.567 -11.226 -1.501 1.00 74.81 84 GLN A O 1
ATOM 616 N N . LEU A 1 85 ? 11.016 -11.778 -3.038 1.00 80.94 85 LEU A N 1
ATOM 617 C CA . LEU A 1 85 ? 11.542 -10.978 -4.130 1.00 80.94 85 LEU A CA 1
ATOM 618 C C . LEU A 1 85 ? 10.509 -9.937 -4.543 1.00 80.94 85 LEU A C 1
ATOM 620 O O . LEU A 1 85 ? 9.398 -10.279 -4.947 1.00 80.94 85 LEU A O 1
ATOM 624 N N . GLU A 1 86 ? 10.897 -8.674 -4.465 1.00 84.94 86 GLU A N 1
ATOM 625 C CA . GLU A 1 86 ? 10.178 -7.579 -5.101 1.00 84.94 86 GLU A CA 1
ATOM 626 C C . GLU A 1 86 ? 10.810 -7.334 -6.474 1.00 84.94 86 GLU A C 1
ATOM 628 O O . GLU A 1 86 ? 12.025 -7.448 -6.630 1.00 84.94 86 GLU A O 1
ATOM 633 N N . LEU A 1 87 ? 9.998 -7.010 -7.478 1.00 87.25 87 LEU A N 1
ATOM 634 C CA . LEU A 1 87 ? 10.451 -6.685 -8.831 1.00 87.25 87 LEU A CA 1
ATOM 635 C C . LEU A 1 87 ? 9.839 -5.355 -9.260 1.00 87.25 87 LEU A C 1
ATOM 637 O O . LEU A 1 87 ? 8.687 -5.063 -8.937 1.00 87.25 87 LEU A O 1
ATOM 641 N N . VAL A 1 88 ? 10.595 -4.575 -10.028 1.00 86.25 88 VAL A N 1
ATOM 642 C CA . VAL A 1 88 ? 10.081 -3.419 -10.763 1.00 86.25 88 VAL A CA 1
ATOM 643 C C . VAL A 1 88 ? 9.991 -3.779 -12.241 1.00 86.25 88 VAL A C 1
ATOM 645 O O . VAL A 1 88 ? 10.936 -4.317 -12.817 1.00 86.25 88 VAL A O 1
ATOM 648 N N . ILE A 1 89 ? 8.845 -3.488 -12.854 1.00 89.88 89 ILE A N 1
ATOM 649 C CA . ILE A 1 89 ? 8.636 -3.643 -14.294 1.00 89.88 89 ILE A CA 1
ATOM 650 C C . ILE A 1 89 ? 8.127 -2.311 -14.831 1.00 89.88 89 ILE A C 1
ATOM 652 O O . ILE A 1 89 ? 7.074 -1.828 -14.416 1.00 89.88 89 ILE A O 1
ATOM 656 N N . GLY A 1 90 ? 8.890 -1.713 -15.740 1.00 89.31 90 GLY A N 1
ATOM 657 C CA . GLY A 1 90 ? 8.556 -0.461 -16.409 1.00 89.31 90 GLY A CA 1
ATOM 658 C C . GLY A 1 90 ? 8.374 -0.685 -17.902 1.00 89.31 90 GLY A C 1
ATOM 659 O O . GLY A 1 90 ? 9.093 -1.475 -18.508 1.00 89.31 90 GLY A O 1
ATOM 660 N N . VAL A 1 91 ? 7.425 0.019 -18.510 1.00 92.62 91 VAL A N 1
ATOM 661 C CA . VAL A 1 91 ? 7.242 0.017 -19.963 1.00 92.62 91 VAL A CA 1
ATOM 662 C C . VAL A 1 91 ? 7.176 1.459 -20.427 1.00 92.62 91 VAL A C 1
ATOM 664 O O . VAL A 1 91 ? 6.312 2.208 -19.977 1.00 92.62 91 VAL A O 1
ATOM 667 N N . GLN A 1 92 ? 8.068 1.843 -21.337 1.00 92.50 92 GLN A N 1
ATOM 668 C CA . GLN A 1 92 ? 8.031 3.162 -21.961 1.00 92.50 92 GLN A CA 1
ATOM 669 C C . GLN A 1 92 ? 8.066 3.052 -23.480 1.00 92.50 92 GLN A C 1
ATOM 671 O O . GLN A 1 92 ? 8.619 2.109 -24.045 1.00 92.50 92 GLN A O 1
ATOM 676 N N . ARG A 1 93 ? 7.512 4.063 -24.147 1.00 93.19 93 ARG A N 1
ATOM 677 C CA . ARG A 1 93 ? 7.714 4.265 -25.578 1.00 93.19 93 ARG A CA 1
ATOM 678 C C . ARG A 1 93 ? 8.889 5.215 -25.775 1.00 93.19 93 ARG A C 1
ATOM 680 O O . ARG A 1 93 ? 8.752 6.418 -25.583 1.00 93.19 93 ARG A O 1
ATOM 687 N N . ASP A 1 94 ? 10.036 4.659 -26.124 1.00 92.75 94 ASP A N 1
ATOM 688 C CA . ASP A 1 94 ? 11.220 5.414 -26.501 1.00 92.75 94 ASP A CA 1
ATOM 689 C C . ASP A 1 94 ? 11.086 5.970 -27.938 1.00 92.75 94 ASP A C 1
ATOM 691 O O . ASP A 1 94 ? 10.608 5.249 -28.824 1.00 92.75 94 ASP A O 1
ATOM 695 N N . PRO A 1 95 ? 11.498 7.226 -28.205 1.00 91.69 95 PRO A N 1
ATOM 696 C CA . PRO A 1 95 ? 11.403 7.826 -29.536 1.00 91.69 95 PRO A CA 1
ATOM 697 C C . PRO A 1 95 ? 12.209 7.110 -30.631 1.00 91.69 95 PRO A C 1
ATOM 699 O O . PRO A 1 95 ? 11.780 7.105 -31.782 1.00 91.69 95 PRO A O 1
ATOM 702 N N . GLY A 1 96 ? 13.360 6.519 -30.297 1.00 92.62 96 GLY A N 1
ATOM 703 C CA . GLY A 1 96 ? 14.239 5.837 -31.251 1.00 92.62 96 GLY A CA 1
ATOM 704 C C . GLY A 1 96 ? 14.023 4.325 -31.304 1.00 92.62 96 GLY A C 1
ATOM 705 O O . GLY A 1 96 ? 14.100 3.721 -32.373 1.00 92.62 96 GLY A O 1
ATOM 706 N N . PHE A 1 97 ? 13.722 3.706 -30.162 1.00 85.88 97 PHE A N 1
ATOM 707 C CA . PHE A 1 97 ? 13.636 2.249 -30.033 1.00 85.88 97 PHE A CA 1
ATOM 708 C C . PHE A 1 97 ? 12.205 1.703 -29.994 1.00 85.88 97 PHE A C 1
ATOM 710 O O . PHE A 1 97 ? 12.013 0.488 -30.075 1.00 85.88 97 PHE A O 1
ATOM 717 N N . GLY A 1 98 ? 11.188 2.564 -29.923 1.00 92.25 98 GLY A N 1
ATOM 718 C CA . GLY A 1 98 ? 9.798 2.140 -29.796 1.00 92.25 98 GLY A CA 1
ATOM 719 C C . GLY A 1 98 ? 9.489 1.637 -28.385 1.00 92.25 98 GLY A C 1
ATOM 720 O O . GLY A 1 98 ? 9.923 2.225 -27.402 1.00 92.25 98 GLY A O 1
ATOM 721 N N . MET A 1 99 ? 8.698 0.573 -28.250 1.00 95.19 99 MET A N 1
ATOM 722 C CA . MET A 1 99 ? 8.331 0.051 -26.928 1.00 95.19 99 MET A CA 1
ATOM 723 C C . MET A 1 99 ? 9.526 -0.645 -26.269 1.00 95.19 99 MET A C 1
ATOM 725 O O . MET A 1 99 ? 10.023 -1.648 -26.781 1.00 95.19 99 MET A O 1
AT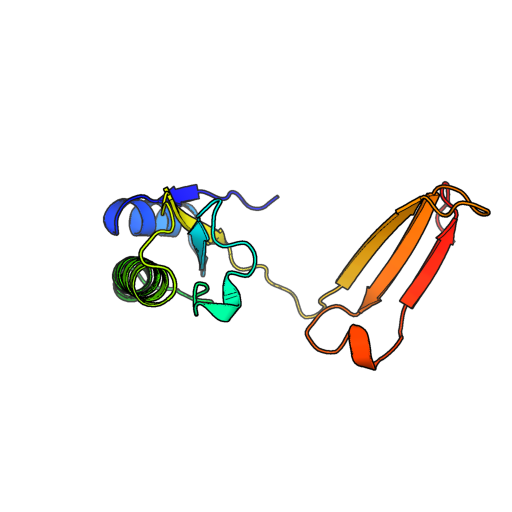OM 729 N N . VAL A 1 100 ? 9.962 -0.138 -25.119 1.00 93.56 100 VAL A N 1
ATOM 730 C CA . VAL A 1 100 ? 11.057 -0.693 -24.322 1.00 93.56 100 VAL A CA 1
ATOM 731 C C . VAL A 1 100 ? 10.519 -1.096 -22.955 1.00 93.56 100 VAL A C 1
ATOM 733 O O . VAL A 1 100 ? 9.840 -0.323 -22.279 1.00 93.56 100 VAL A O 1
ATOM 736 N N . LEU A 1 101 ? 10.823 -2.328 -22.568 1.00 92.88 101 LEU A N 1
ATOM 737 C CA . LEU A 1 101 ? 10.513 -2.902 -21.270 1.00 92.88 101 LEU A CA 1
ATOM 738 C C . LEU A 1 101 ? 11.774 -2.896 -20.400 1.00 92.88 101 LEU A C 1
ATOM 740 O O . LEU A 1 101 ? 12.863 -3.216 -20.877 1.00 92.88 101 LEU A O 1
ATOM 744 N N . MET A 1 102 ? 11.606 -2.543 -19.132 1.00 90.44 102 MET A N 1
ATOM 745 C CA . MET A 1 102 ? 12.615 -2.562 -18.081 1.00 90.44 102 MET A CA 1
ATOM 746 C C . MET A 1 102 ? 12.175 -3.557 -17.009 1.00 90.44 102 MET A C 1
ATOM 748 O O . MET A 1 102 ? 11.034 -3.484 -16.554 1.00 90.44 102 MET A O 1
ATOM 752 N N . VAL A 1 103 ? 13.071 -4.442 -16.579 1.00 90.44 103 VAL A N 1
ATOM 753 C CA . VAL A 1 103 ? 12.877 -5.297 -15.396 1.00 90.44 103 VAL A CA 1
ATOM 754 C C . VAL A 1 103 ? 14.072 -5.139 -14.475 1.00 90.44 103 VAL A C 1
ATOM 756 O O . VAL A 1 103 ? 15.205 -5.129 -14.948 1.00 90.44 103 VAL A O 1
ATOM 759 N N . GLY A 1 104 ? 13.832 -5.051 -13.173 1.00 87.19 104 GLY A N 1
ATOM 760 C CA . GLY A 1 104 ? 14.885 -5.068 -12.163 1.00 87.19 104 GLY A CA 1
ATOM 761 C C . GLY A 1 104 ? 14.368 -5.529 -10.810 1.00 87.19 104 GLY A C 1
ATOM 762 O O . GLY A 1 104 ? 13.169 -5.772 -10.635 1.00 87.19 104 GLY A O 1
ATOM 763 N N . LEU A 1 105 ? 15.278 -5.628 -9.845 1.00 86.12 105 LEU A N 1
ATOM 764 C CA . LEU A 1 105 ? 14.919 -5.881 -8.452 1.00 86.12 105 LEU A CA 1
ATOM 765 C C . LEU A 1 105 ? 14.170 -4.678 -7.877 1.00 86.12 105 LEU A C 1
ATOM 767 O O . LEU A 1 105 ? 14.616 -3.545 -8.018 1.00 86.12 105 LEU A O 1
ATOM 771 N N . GLY A 1 106 ? 13.017 -4.949 -7.271 1.00 75.38 106 GLY A N 1
ATOM 772 C CA . GLY A 1 106 ? 12.113 -3.984 -6.654 1.00 75.38 106 GLY A CA 1
ATOM 773 C C . GLY A 1 106 ? 12.534 -3.567 -5.241 1.00 75.38 106 GLY A C 1
ATOM 774 O O . GLY A 1 106 ? 13.565 -3.987 -4.717 1.00 75.38 106 GLY A O 1
ATOM 775 N N . GLY A 1 107 ? 11.701 -2.737 -4.616 1.00 75.88 107 GLY A N 1
ATOM 776 C CA . GLY A 1 107 ? 11.909 -2.217 -3.265 1.00 75.88 107 GLY A CA 1
ATOM 777 C C . GLY A 1 107 ? 12.598 -0.854 -3.227 1.00 75.88 107 GLY A C 1
ATOM 778 O O . GLY A 1 107 ? 12.873 -0.229 -4.250 1.00 75.88 107 GLY A O 1
ATOM 779 N N . VAL A 1 108 ? 12.880 -0.372 -2.016 1.00 67.44 108 VAL A N 1
ATOM 780 C CA . VAL A 1 108 ? 13.446 0.973 -1.767 1.00 67.44 108 VAL A CA 1
ATOM 781 C C . VAL A 1 108 ? 14.817 1.215 -2.408 1.00 67.44 108 VAL A C 1
ATOM 783 O O . VAL A 1 108 ? 15.239 2.360 -2.517 1.00 67.44 108 VAL A O 1
ATOM 786 N N . LEU A 1 109 ? 15.518 0.164 -2.840 1.00 60.12 109 LEU A N 1
ATOM 787 C CA . LEU A 1 109 ? 16.867 0.263 -3.399 1.00 60.12 109 LEU A CA 1
ATOM 788 C C . LEU A 1 109 ? 16.919 0.255 -4.938 1.00 60.12 109 LEU A C 1
ATOM 790 O O . LEU A 1 109 ? 18.019 0.354 -5.481 1.00 60.12 109 LEU A O 1
ATOM 794 N N . VAL A 1 110 ? 15.777 0.189 -5.642 1.00 60.88 110 VAL A N 1
ATOM 795 C CA . VAL A 1 110 ? 15.711 0.235 -7.124 1.00 60.88 110 VAL A CA 1
ATOM 796 C C . VAL A 1 110 ? 16.529 1.400 -7.688 1.00 60.88 110 VAL A C 1
ATOM 798 O O . VAL A 1 110 ? 17.338 1.216 -8.596 1.00 60.88 110 VAL A O 1
ATOM 801 N N . GLU A 1 111 ? 16.346 2.600 -7.128 1.00 59.81 111 GLU A N 1
ATOM 802 C CA . GLU A 1 111 ? 16.996 3.826 -7.610 1.00 59.81 111 GLU A CA 1
ATOM 803 C C . GLU A 1 111 ? 18.511 3.844 -7.345 1.00 59.81 111 GLU A C 1
ATOM 805 O O . GLU A 1 111 ? 19.258 4.540 -8.032 1.00 59.81 111 GLU A O 1
ATOM 810 N N . VAL A 1 112 ? 18.980 3.051 -6.376 1.00 58.00 112 VAL A N 1
ATOM 811 C CA . VAL A 1 112 ? 20.380 3.027 -5.929 1.00 58.00 112 VAL A CA 1
ATOM 812 C C . VAL A 1 112 ? 21.190 1.960 -6.664 1.00 58.00 112 VAL A C 1
ATOM 814 O O . VAL A 1 112 ? 22.344 2.199 -7.017 1.00 58.00 112 VAL A O 1
ATOM 817 N N . LEU A 1 113 ? 20.606 0.783 -6.905 1.00 59.25 113 LEU A N 1
ATOM 818 C CA . LEU A 1 113 ? 21.359 -0.393 -7.349 1.00 59.25 113 LEU A CA 1
ATOM 819 C C . LEU A 1 113 ? 21.626 -0.432 -8.860 1.00 59.25 113 LEU A C 1
ATOM 821 O O . LEU A 1 113 ? 22.537 -1.140 -9.278 1.00 59.25 113 LEU A O 1
ATOM 825 N N . LYS A 1 114 ? 20.878 0.328 -9.679 1.00 63.97 114 LYS A N 1
ATOM 826 C CA . LYS A 1 114 ? 20.970 0.320 -11.160 1.00 63.97 114 LYS A CA 1
ATOM 827 C C . LYS A 1 114 ? 20.902 -1.086 -11.789 1.00 63.97 114 LYS A C 1
ATOM 829 O O . LYS A 1 114 ? 21.290 -1.259 -12.943 1.00 63.97 114 LYS A O 1
ATOM 834 N N . ASP A 1 115 ? 20.395 -2.072 -11.053 1.00 73.06 115 ASP A N 1
ATOM 835 C CA . ASP A 1 115 ? 20.282 -3.463 -11.490 1.00 73.06 115 ASP A CA 1
ATOM 836 C C . ASP A 1 115 ? 18.984 -3.650 -12.280 1.00 73.06 115 ASP A C 1
ATOM 838 O O . ASP A 1 115 ? 17.956 -4.110 -11.774 1.00 73.06 115 ASP A O 1
ATOM 842 N N . VAL A 1 116 ? 19.019 -3.161 -13.518 1.00 83.44 116 VAL A N 1
ATOM 843 C CA . VAL A 1 116 ? 17.897 -3.188 -14.453 1.00 83.44 116 VAL A CA 1
ATOM 844 C C . VAL A 1 116 ? 18.353 -3.703 -15.812 1.00 83.44 116 VAL A C 1
ATOM 846 O O . VAL A 1 116 ? 19.415 -3.349 -16.323 1.00 83.44 116 VAL A O 1
ATOM 849 N N . VAL A 1 117 ? 17.512 -4.520 -16.437 1.00 87.44 117 VAL A N 1
ATOM 850 C CA . VAL A 1 117 ? 17.693 -5.008 -17.802 1.00 87.44 117 VAL A CA 1
ATOM 851 C C . VAL A 1 117 ? 16.625 -4.391 -18.691 1.00 87.44 117 VAL A C 1
ATOM 853 O O . VAL A 1 117 ? 15.440 -4.401 -18.358 1.00 87.44 117 VAL A O 1
ATOM 856 N N . PHE A 1 118 ? 17.047 -3.903 -19.857 1.00 89.19 118 PHE A N 1
ATOM 857 C CA . PHE A 1 118 ? 16.155 -3.378 -20.886 1.00 89.19 118 PHE A CA 1
ATOM 858 C C . PHE A 1 118 ? 16.014 -4.355 -22.056 1.00 89.19 118 PHE A C 1
ATOM 860 O O . PHE A 1 118 ? 16.983 -4.998 -22.485 1.00 89.19 118 PHE A O 1
ATOM 867 N N . ARG A 1 119 ? 14.803 -4.448 -22.609 1.00 90.62 119 ARG A N 1
ATOM 868 C CA . ARG A 1 119 ? 14.497 -5.184 -23.843 1.00 90.62 119 ARG A CA 1
ATOM 869 C C . ARG A 1 119 ? 13.520 -4.397 -24.706 1.00 90.62 119 ARG A C 1
ATOM 871 O O . ARG A 1 119 ? 12.521 -3.880 -24.215 1.00 90.62 119 ARG A O 1
ATOM 878 N N . ARG A 1 120 ? 13.788 -4.335 -26.011 1.00 92.62 120 ARG A N 1
ATOM 879 C CA . ARG A 1 120 ? 12.837 -3.800 -26.991 1.00 92.62 120 ARG A CA 1
ATOM 880 C C . ARG A 1 120 ? 11.732 -4.829 -27.225 1.00 92.62 120 ARG A C 1
ATOM 882 O O . ARG A 1 120 ? 12.038 -5.986 -27.491 1.00 92.62 120 ARG A O 1
ATOM 889 N N . ALA A 1 121 ? 10.474 -4.411 -27.145 1.00 90.25 121 ALA A N 1
ATOM 890 C CA . ALA A 1 121 ? 9.331 -5.258 -27.458 1.00 90.25 121 ALA A CA 1
ATOM 891 C C . ALA A 1 121 ? 9.062 -5.311 -28.982 1.00 90.25 121 ALA A C 1
ATOM 893 O O . ALA A 1 121 ? 9.263 -4.305 -29.670 1.00 90.25 121 ALA A O 1
ATOM 894 N N . PRO A 1 122 ? 8.562 -6.445 -29.513 1.00 91.69 122 PRO A N 1
ATOM 895 C CA . PRO A 1 122 ? 8.363 -7.718 -28.814 1.00 91.69 122 PRO A CA 1
ATOM 896 C C . PRO A 1 122 ? 9.689 -8.464 -28.577 1.00 91.69 122 PRO A C 1
ATOM 898 O O . PRO A 1 122 ? 10.650 -8.288 -29.323 1.00 91.69 122 PRO A O 1
ATOM 901 N N . PHE A 1 123 ? 9.721 -9.313 -27.551 1.00 86.88 123 PHE A N 1
ATOM 902 C CA . PHE A 1 123 ? 10.835 -10.208 -27.226 1.00 86.88 123 PHE A CA 1
ATOM 903 C C . PHE A 1 123 ? 10.294 -11.616 -26.936 1.00 86.88 123 PHE A C 1
ATOM 905 O O . PHE A 1 123 ? 9.141 -11.758 -26.530 1.00 86.88 123 PHE A O 1
ATOM 912 N N . SER A 1 124 ? 11.105 -12.645 -27.179 1.00 87.25 124 SER A N 1
ATOM 913 C CA . SER A 1 124 ? 10.796 -14.040 -26.843 1.00 87.25 124 SER A CA 1
ATOM 914 C C . SER A 1 124 ? 11.460 -14.446 -25.527 1.00 87.25 124 SER A C 1
ATOM 916 O O . SER A 1 124 ? 12.247 -13.685 -24.958 1.00 87.25 124 SER A O 1
ATOM 918 N N . GLU A 1 125 ? 11.166 -15.663 -25.065 1.00 82.38 125 GLU A N 1
ATOM 919 C CA . GLU A 1 125 ? 12.040 -16.358 -24.116 1.00 82.38 125 GLU A CA 1
ATOM 920 C C . GLU A 1 125 ? 13.477 -16.424 -24.670 1.00 82.38 125 GLU A C 1
ATOM 922 O O . GLU A 1 125 ? 13.685 -16.303 -25.886 1.00 82.38 125 GLU A O 1
ATOM 927 N N . ALA A 1 126 ? 14.448 -16.516 -23.758 1.00 66.62 126 ALA A N 1
ATOM 928 C CA . ALA A 1 126 ? 15.874 -16.521 -24.079 1.00 66.62 126 ALA A CA 1
ATOM 929 C C . ALA A 1 126 ? 16.311 -17.815 -24.776 1.00 66.62 126 ALA A C 1
ATOM 931 O O . ALA A 1 126 ? 15.790 -18.888 -24.399 1.00 66.62 126 ALA A O 1
#

Organism: Cupriavidus necator (NCBI:txid106590)

Radius of gyration: 18.22 Å; chains: 1; bounding box: 38×36×48 Å

Foldseek 3Di:
DFDKDFDAALVSQLVVLVVSVAFKKKAWDFPVCPPRVVLVRIDGGDGDSVCSRVVQVVNVVSCCVVPVPTDTPGIMIGDDDDDDWAKDWDWDQDPVQGIKIKIATDDPCCVPPVGIDIDRPPDDDD

Sequence (126 aa):
MAPVALARHGDEAVAAWRAVGGPVVLKIESPDITHKTEVGGVLLKLNDEATVRQGFATLMQRAAAARPEARLEGVIVQPMAAGQLELVIGVQRDPGFGMVLMVGLGGVLVEVLKDVVFRRAPFSEA

pLDDT: mean 90.74, std 10.57, range [51.78, 98.69]

InterPro domains:
  IPR013815 ATP-grasp fold, subdomain 1 [G3DSA:3.30.1490.20] (3-80)
  IPR051538 Acyl-CoA Synthetase/Transferase [PTHR43334] (4-125)

Secondary structure (DSSP, 8-state):
----EEESSHHHHHHHHHHHTS-EEEEEE-TT-S-TTTTT-EEEEE-SHHHHHHHHHHHHHHHHHH-TT----EEEEEEPPP-S--EEEEEEEETTTEEEEEEEE-STTHHHH--EEEEESS----

=== Feature glossary ===
The record interleaves many kinds of information about one protein. Here is each kind framed as the question it answers.

Q: What does the local fold look like, residue by residue?
A: The Foldseek 3Di string encodes local tertiary geometry as a 20-letter alphabet — one character per residue — derived from the relative positions of nearby Cα atoms. Unlike the amino-acid sequence, 3Di is a direct function of the 3D structure, so two proteins with the same fold have similar 3Di strings even at low sequence identity.

Q: Which residues are in helices, strands, or loops?
A: The SS8 string is DSSP's per-residue secondary-structure call. α-helix (H) means an i→i+4 H-bond ladder; β-strand (E) means the residue participates in a β-sheet; 3₁₀ (G) and π (I) are tighter and wider helices; T/S are turns/bends; '-' is loop.

Q: How big and how compact is the whole molecule?
A: Radius of gyration (Rg) is the root-mean-square distance of Cα atoms from their centroid — a single number for overall size and compactness. A globular domain of N residues has Rg ≈ 2.2·N^0.38 Å; an extended or disordered chain has a much larger Rg. The Cα contact count is the number of residue pairs whose Cα atoms are within 8 Å and are more than four positions apart in sequence — a standard proxy for tertiary packing density. The bounding box is the smallest axis-aligned box enclosing all Cα atoms.

Q: Where is each backbone atom in 3D?
A: Structure coordinates are given as an mmCIF _atom_site loop: one row per atom with element, residue name, chain id, sequence number, and x/y/z position in Å. Only the four main-chain atoms per residue are included here; side chains are omitted to keep the record compact.

Q: What is the amino-acid chain?
A: Primary structure: the covalent order of the twenty standard amino acids along the backbone. Two proteins with the same sequence will (almost always) fold to the same structure; two with 30% identity often share a fold but not the details.

Q: What if only a Cα trace is available?
A: Three-state secondary structure (P-SEA) collapses the eight DSSP classes into helix (a), strand (b), and coil (c). P-SEA assigns these from Cα geometry alone — distances and angles — without requiring backbone oxygens, so it works on any Cα trace.

Q: What family and function is it annotated with?
A: Database cross-references. InterPro integrates a dozen domain/family signature databases into unified entries with residue-range hits. GO terms attach function/process/location labels with evidence codes. CATH codes position the fold in a four-level structural taxonomy. Organism is the NCBI-taxonomy species name.

Q: How confident is the AlphaFold model at each residue?
A: pLDDT is the predicted lDDT-Cα score: AlphaFold's confidence that the local environment of each residue (all inter-atomic distances within 15 Å) is correctly placed. It is a per-residue number between 0 and 100, with higher meaning more reliable.

Q: How mobile is each atom in the crystal?
A: B-factor (Debye–Waller factor) reflects atomic displacement in the crystal lattice. It is an experimental observable (units Å²), not a prediction; low values mean the atom is pinned down, high values mean it moves or is heterogeneous across the crystal.

Q: Which residues are buried vs exposed?
A: SASA measures how much of the protein is reachable by solvent. It is computed by rolling a water-sized probe over the atomic surface and summing the exposed area (Å²). Per-residue SASA distinguishes core (buried, low SASA) from surface (exposed, high SASA) residues; total SASA is a whole-molecule size measure.

Q: What do the diagnostic plots show?
A: Plot images: a contact map (which residues are close in 3D, as an N×N binary image), a Ramachandran scatter (backbone torsion angles, revealing secondary-structure composition at a glance), and — for AlphaFold structures — a PAE heatmap (pairwise prediction confidence).

Q: What known structures does this most resemble?
A: The Foldseek neighbor list gives the closest experimentally determined structures in the PDB, ranked by structural alignment. TM-score near 1 means near-identical fold; near 0.3 means only rough topology match. This is how one finds what a novel AlphaFold prediction most resembles in the solved-structure universe.

Q: Are the domains correctly placed relative to each other?
A: Predicted aligned error is AlphaFold's pairwise confidence. Unlike pLDDT (per-residue), PAE is per-residue-pair and captures whether two parts of the structure are correctly placed relative to each other. Units are ångströms of expected positional error.

Q: What do the rendered images show?
A: Structure images are PyMOL renders from six orthogonal camera directions. Cartoon representation draws helices as coils and strands as arrows; sticks shows the backbone as bonds; surface shows the solvent-excluded envelope. Rainbow coloring maps sequence position to hue (blue→red, N→C); chain coloring assigns a distinct color per polypeptide.

Q: What are the backbone torsion angles?
A: φ (phi) and ψ (psi) are the two rotatable backbone dihedrals per residue: φ is the C(i-1)–N–Cα–C torsion, ψ is the N–Cα–C–N(i+1) torsion, both in degrees on (−180°, 180°]. α-helical residues cluster near (−60°, −45°); β-strand residues near (−120°, +130°). A Ramachandran plot is simply a scatter of (φ, ψ) for every residue.